Protein AF-A0A938ADF1-F1 (afdb_monomer)

Solvent-accessible surface area (backbone atoms only — not comparable to full-atom values): 4084 Å² total; per-residue (Å²): 138,53,66,68,48,34,52,50,24,35,53,33,31,52,53,18,42,53,23,53,75,71,67,42,87,59,22,45,63,30,24,52,51,19,20,63,55,18,65,97,41,88,24,13,65,34,22,44,51,23,24,48,36,35,66,76,37,73,86,37,67,68,36,48,54,51,22,43,53,31,32,52,52,22,36,52,50,29,48,60,70,71,111

Structure (mmCIF, N/CA/C/O backbone):
data_AF-A0A938ADF1-F1
#
_entry.id   AF-A0A938ADF1-F1
#
loop_
_atom_site.group_PDB
_atom_site.id
_atom_site.type_symbol
_atom_site.label_atom_id
_atom_site.label_alt_id
_atom_site.label_comp_id
_atom_site.label_asym_id
_atom_site.label_entity_id
_atom_site.label_seq_id
_atom_site.pdbx_PDB_ins_code
_atom_site.Cartn_x
_atom_site.Cartn_y
_atom_site.Cartn_z
_atom_site.occupancy
_atom_site.B_iso_or_equiv
_atom_site.auth_seq_id
_atom_site.auth_comp_id
_atom_site.auth_asym_id
_atom_site.auth_atom_id
_atom_site.pdbx_PDB_model_num
ATOM 1 N N . MET A 1 1 ? 6.887 -10.467 -15.329 1.00 70.12 1 MET A N 1
ATOM 2 C CA . MET A 1 1 ? 5.900 -9.506 -14.800 1.00 70.12 1 MET A CA 1
ATOM 3 C C . MET A 1 1 ? 5.671 -8.431 -15.846 1.00 70.12 1 MET A C 1
ATOM 5 O O . MET A 1 1 ? 6.630 -8.115 -16.543 1.00 70.12 1 MET A O 1
ATOM 9 N N . SER A 1 2 ? 4.440 -7.957 -16.041 1.00 87.50 2 SER A N 1
ATOM 10 C CA . SER A 1 2 ? 4.110 -7.028 -17.132 1.00 87.50 2 SER A CA 1
ATOM 11 C C . SER A 1 2 ? 4.028 -5.573 -16.657 1.00 87.50 2 SER A C 1
ATOM 13 O O . SER A 1 2 ? 3.717 -5.309 -15.499 1.00 87.50 2 SER A O 1
ATOM 15 N N . ALA A 1 3 ? 4.221 -4.616 -17.570 1.00 88.56 3 ALA A N 1
ATOM 16 C CA . ALA A 1 3 ? 3.986 -3.194 -17.291 1.00 88.56 3 ALA A CA 1
ATOM 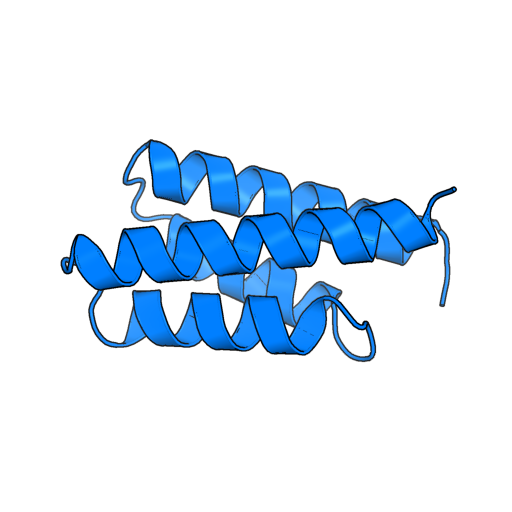17 C C . ALA A 1 3 ? 2.537 -2.913 -16.837 1.00 88.56 3 ALA A C 1
ATOM 19 O O . ALA A 1 3 ? 2.284 -1.973 -16.087 1.00 88.56 3 ALA A O 1
ATOM 20 N N . ALA A 1 4 ? 1.577 -3.748 -17.254 1.00 92.00 4 ALA A N 1
ATOM 21 C CA . ALA A 1 4 ? 0.194 -3.655 -16.798 1.00 92.00 4 ALA A CA 1
ATOM 22 C C . ALA A 1 4 ? 0.047 -4.012 -15.307 1.00 92.00 4 ALA A C 1
ATOM 24 O O . ALA A 1 4 ? -0.758 -3.387 -14.616 1.00 92.00 4 ALA A O 1
ATOM 25 N N . ASP A 1 5 ? 0.840 -4.964 -14.804 1.00 91.69 5 ASP A N 1
ATOM 26 C CA . ASP A 1 5 ? 0.845 -5.343 -13.385 1.00 91.69 5 ASP A CA 1
ATOM 27 C C . ASP A 1 5 ? 1.417 -4.206 -12.532 1.00 91.69 5 ASP A C 1
ATOM 29 O O . ASP A 1 5 ? 0.784 -3.774 -11.567 1.00 91.69 5 ASP A O 1
ATOM 33 N N . ALA A 1 6 ? 2.548 -3.631 -12.954 1.00 92.25 6 ALA A N 1
ATOM 34 C CA . ALA A 1 6 ? 3.149 -2.484 -12.278 1.00 92.25 6 ALA A CA 1
ATOM 35 C C . ALA A 1 6 ? 2.204 -1.268 -12.255 1.00 92.25 6 ALA A C 1
ATOM 37 O O . ALA A 1 6 ? 1.981 -0.669 -11.202 1.00 92.25 6 ALA A O 1
ATOM 38 N N . LEU A 1 7 ? 1.537 -0.960 -13.375 1.00 95.69 7 LEU A N 1
ATOM 39 C CA . LEU A 1 7 ? 0.552 0.125 -13.434 1.00 95.69 7 LEU A CA 1
ATOM 40 C C . LEU A 1 7 ? -0.640 -0.120 -12.496 1.00 95.69 7 LEU A C 1
ATOM 42 O O . LEU A 1 7 ? -1.149 0.815 -11.864 1.00 95.69 7 LEU A O 1
ATOM 46 N N . ARG A 1 8 ? -1.089 -1.375 -12.385 1.00 95.56 8 ARG A N 1
ATOM 47 C CA . ARG A 1 8 ? -2.167 -1.763 -11.472 1.00 95.56 8 ARG A CA 1
ATOM 48 C C . ARG A 1 8 ? -1.767 -1.528 -10.018 1.00 95.56 8 ARG A C 1
ATOM 50 O O . ARG A 1 8 ? -2.563 -0.957 -9.272 1.00 95.56 8 ARG A O 1
ATOM 57 N N . VAL A 1 9 ? -0.552 -1.918 -9.630 1.00 96.19 9 VAL A N 1
ATOM 58 C CA . VAL A 1 9 ? -0.024 -1.685 -8.277 1.00 96.19 9 VAL A CA 1
ATOM 59 C C . VAL A 1 9 ? 0.088 -0.198 -7.980 1.00 96.19 9 VAL A C 1
ATOM 61 O O . VAL A 1 9 ? -0.431 0.241 -6.956 1.00 96.19 9 VAL A O 1
ATOM 64 N N . VAL A 1 10 ? 0.660 0.594 -8.892 1.00 97.00 10 VAL A N 1
ATOM 65 C CA . VAL A 1 10 ? 0.760 2.054 -8.728 1.00 97.00 10 VAL A CA 1
ATOM 66 C C . VAL A 1 10 ? -0.619 2.681 -8.525 1.00 97.00 10 VAL A C 1
ATOM 68 O O . VAL A 1 10 ? -0.809 3.491 -7.622 1.00 97.00 10 VAL A O 1
ATOM 71 N N . THR A 1 11 ? -1.611 2.274 -9.319 1.00 97.31 11 THR A N 1
ATOM 72 C CA . THR A 1 11 ? -2.973 2.816 -9.216 1.00 97.31 11 THR A CA 1
ATOM 73 C C . THR A 1 11 ? -3.614 2.488 -7.866 1.00 97.31 11 THR A C 1
ATOM 75 O O . THR A 1 11 ? -4.173 3.372 -7.216 1.00 97.31 11 THR A O 1
ATOM 78 N N . LEU A 1 12 ? -3.528 1.230 -7.425 1.00 97.56 12 LEU A N 1
ATOM 79 C CA . LEU A 1 12 ? -4.116 0.791 -6.156 1.00 97.56 12 LEU A CA 1
ATOM 80 C C . LEU A 1 12 ? -3.406 1.411 -4.949 1.00 97.56 12 LEU A C 1
ATOM 82 O O . LEU A 1 12 ? -4.071 1.873 -4.022 1.00 97.56 12 LEU A O 1
ATOM 86 N N . ALA A 1 13 ? -2.074 1.471 -4.972 1.00 97.06 13 ALA A N 1
ATOM 87 C CA . ALA A 1 13 ? -1.294 2.094 -3.912 1.00 97.06 13 ALA A CA 1
ATOM 88 C C . ALA A 1 13 ? -1.568 3.607 -3.826 1.00 97.06 13 ALA A C 1
ATOM 90 O O . ALA A 1 13 ? -1.750 4.124 -2.729 1.00 97.06 13 ALA A O 1
ATOM 91 N N . ALA A 1 14 ? -1.729 4.310 -4.953 1.00 97.81 14 ALA A N 1
ATOM 92 C CA . ALA A 1 14 ? -2.086 5.732 -4.953 1.00 97.81 14 ALA A CA 1
ATOM 93 C C . ALA A 1 14 ? -3.488 5.978 -4.366 1.00 97.81 14 ALA A C 1
ATOM 95 O O . ALA A 1 14 ? -3.692 6.912 -3.589 1.00 97.81 14 ALA A O 1
ATOM 96 N N . GLN A 1 15 ? -4.461 5.119 -4.686 1.00 98.12 15 GLN A N 1
ATOM 97 C CA . GLN A 1 15 ? -5.795 5.187 -4.080 1.00 98.12 15 GLN A CA 1
ATOM 98 C C . GLN A 1 15 ? -5.745 4.929 -2.569 1.00 98.12 15 GLN A C 1
ATOM 100 O O . GLN A 1 15 ? -6.397 5.642 -1.803 1.00 98.12 15 GLN A O 1
ATOM 105 N N . ALA A 1 16 ? -4.957 3.942 -2.136 1.00 97.69 16 ALA A N 1
ATOM 106 C CA . ALA A 1 16 ? -4.745 3.651 -0.724 1.00 97.69 16 ALA A CA 1
ATOM 107 C C . ALA A 1 16 ? -4.084 4.831 0.009 1.00 97.69 16 ALA A C 1
ATOM 109 O O . ALA A 1 16 ? -4.548 5.213 1.082 1.00 97.69 1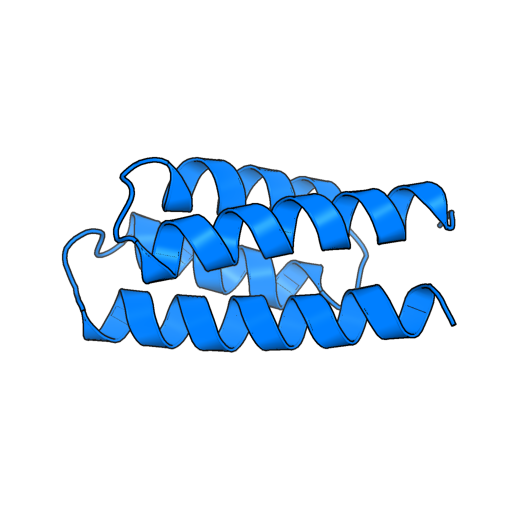6 ALA A O 1
ATOM 110 N N . GLU A 1 17 ? -3.067 5.460 -0.589 1.00 98.19 17 GLU A N 1
ATOM 111 C CA . GLU A 1 17 ? -2.422 6.661 -0.051 1.00 98.19 17 GLU A CA 1
ATOM 112 C C . GLU A 1 17 ? -3.444 7.786 0.162 1.00 98.19 17 GLU A C 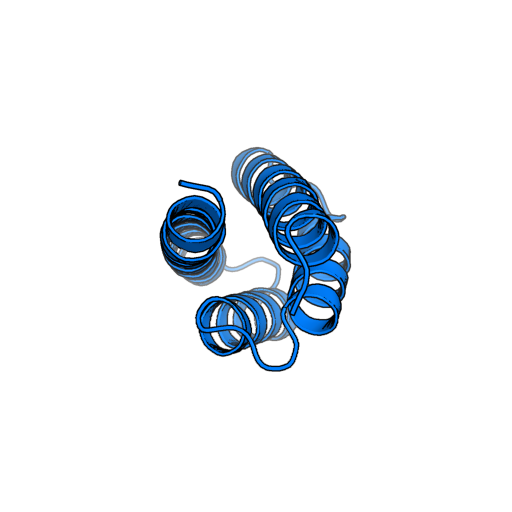1
ATOM 114 O O . GLU A 1 17 ? -3.536 8.357 1.251 1.00 98.19 17 GLU A O 1
ATOM 119 N N . MET A 1 18 ? -4.260 8.081 -0.856 1.00 98.25 18 MET A N 1
ATOM 120 C CA . MET A 1 18 ? -5.296 9.111 -0.760 1.00 98.25 18 MET A CA 1
ATOM 121 C C . MET A 1 18 ? -6.295 8.816 0.363 1.00 98.25 18 MET A C 1
ATOM 123 O O . MET A 1 18 ? -6.637 9.726 1.122 1.00 98.25 18 MET A O 1
ATOM 127 N N . ALA A 1 19 ? -6.731 7.562 0.499 1.00 97.25 19 ALA A N 1
ATOM 128 C CA . ALA A 1 19 ? -7.635 7.140 1.564 1.00 97.25 19 ALA A CA 1
ATOM 129 C C . ALA A 1 19 ? -6.991 7.289 2.955 1.00 97.25 19 ALA A C 1
ATOM 131 O O . ALA A 1 19 ? -7.628 7.800 3.875 1.00 97.25 19 ALA A O 1
ATOM 132 N N . LEU A 1 20 ? -5.711 6.931 3.109 1.00 96.62 20 LEU A N 1
ATOM 133 C CA . LEU A 1 20 ? -4.957 7.123 4.354 1.00 96.62 20 LEU A CA 1
ATOM 134 C C . LEU A 1 20 ? -4.824 8.601 4.735 1.00 96.62 20 LEU A C 1
ATOM 136 O O . LEU A 1 20 ? -4.933 8.941 5.914 1.00 96.62 20 LEU A O 1
ATOM 140 N N . VAL A 1 21 ? -4.590 9.485 3.761 1.00 97.12 21 VAL A N 1
ATOM 141 C CA . VAL A 1 21 ? -4.507 10.940 3.980 1.00 97.12 21 VAL A CA 1
ATOM 142 C C . VAL A 1 21 ? -5.859 11.509 4.404 1.00 97.12 21 VAL A C 1
ATOM 144 O O . VAL A 1 21 ? -5.924 12.322 5.324 1.00 97.12 21 VAL A O 1
ATOM 147 N N . ARG A 1 22 ? -6.940 11.068 3.756 1.00 96.56 22 ARG A N 1
ATOM 148 C CA . ARG A 1 22 ? -8.310 11.529 4.030 1.00 96.56 22 ARG A CA 1
ATOM 149 C C . ARG A 1 22 ? -8.944 10.884 5.259 1.00 96.56 22 ARG A C 1
ATOM 151 O O . ARG A 1 22 ? -9.972 11.369 5.716 1.00 96.56 22 ARG A O 1
ATOM 15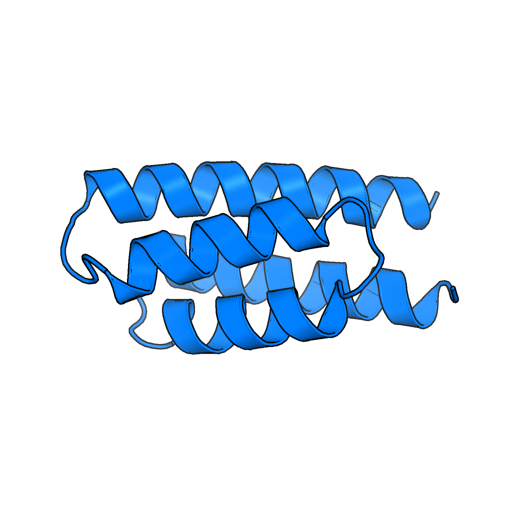8 N N . ARG A 1 23 ? -8.300 9.854 5.819 1.00 94.25 23 ARG A N 1
ATOM 159 C CA . ARG A 1 23 ? -8.825 9.015 6.908 1.00 94.25 23 ARG A CA 1
ATOM 160 C C . ARG A 1 23 ? -10.111 8.291 6.502 1.00 94.25 23 ARG A C 1
ATOM 162 O O . ARG A 1 23 ? -11.022 8.113 7.305 1.00 94.25 23 ARG A O 1
ATOM 169 N N . ASP A 1 24 ? -10.170 7.864 5.245 1.00 95.25 24 ASP A N 1
ATOM 170 C CA . ASP A 1 24 ? -11.307 7.120 4.727 1.00 95.25 24 ASP A CA 1
ATOM 171 C C . ASP A 1 24 ? -11.249 5.666 5.218 1.00 95.25 24 ASP A C 1
ATOM 173 O O . ASP A 1 24 ? -10.217 4.996 5.119 1.00 95.25 24 ASP A O 1
ATOM 177 N N . ALA A 1 25 ? -12.390 5.129 5.661 1.00 91.50 25 ALA A N 1
ATOM 178 C CA . ALA A 1 25 ? -12.506 3.745 6.141 1.00 91.50 25 ALA A CA 1
ATOM 179 C C . ALA A 1 25 ? -12.120 2.684 5.085 1.00 91.50 25 ALA A C 1
ATOM 181 O O . ALA A 1 25 ? -11.866 1.525 5.411 1.00 91.50 25 ALA A O 1
ATOM 182 N N . VAL A 1 26 ? -12.051 3.075 3.808 1.00 95.12 26 VAL A N 1
ATOM 183 C CA . VAL A 1 26 ? -11.652 2.201 2.697 1.00 95.12 26 VAL A CA 1
ATOM 184 C C . VAL A 1 26 ? -10.136 2.012 2.572 1.00 95.12 26 VAL A C 1
ATOM 186 O O . VAL A 1 26 ? -9.708 1.191 1.763 1.00 95.12 26 VAL A O 1
ATOM 189 N N . ALA A 1 27 ? -9.318 2.704 3.376 1.00 95.50 27 ALA A N 1
ATOM 190 C CA . ALA A 1 27 ? -7.859 2.588 3.333 1.00 95.50 27 ALA A CA 1
ATOM 191 C C . ALA A 1 27 ? -7.367 1.142 3.530 1.00 95.50 27 ALA A C 1
ATOM 193 O O . ALA A 1 27 ? -6.583 0.642 2.727 1.00 95.50 27 ALA A O 1
ATOM 194 N N . GLY A 1 28 ? -7.874 0.433 4.546 1.00 94.81 28 GLY A N 1
ATOM 195 C CA . GLY A 1 28 ? -7.508 -0.966 4.807 1.00 94.81 28 GLY A CA 1
ATOM 196 C C . GLY A 1 2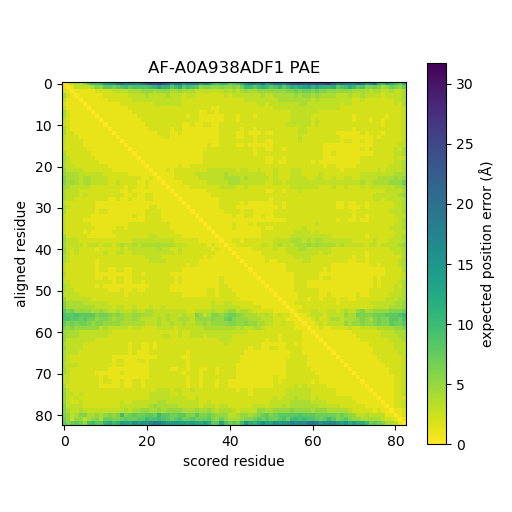8 ? -7.847 -1.918 3.645 1.00 94.81 28 GLY A C 1
ATOM 197 O O . GLY A 1 28 ? -6.968 -2.657 3.184 1.00 94.81 28 GLY A O 1
ATOM 198 N N . PRO A 1 29 ? -9.091 -1.898 3.124 1.00 96.31 29 PRO A N 1
ATOM 199 C CA . PRO A 1 29 ? -9.457 -2.648 1.924 1.00 96.31 29 PRO A CA 1
ATOM 200 C C . PRO A 1 29 ? -8.604 -2.329 0.689 1.00 96.31 29 PRO A C 1
ATOM 202 O O . PRO A 1 29 ? -8.256 -3.251 -0.048 1.00 96.31 29 PRO A O 1
ATOM 205 N N . LEU A 1 30 ? -8.252 -1.059 0.456 1.00 97.50 30 LEU A N 1
ATOM 206 C CA . LEU A 1 30 ? -7.409 -0.657 -0.676 1.00 97.50 30 LEU A CA 1
ATOM 207 C C . LEU A 1 30 ? -5.968 -1.157 -0.524 1.00 97.50 30 LEU A C 1
ATOM 209 O O . LEU A 1 30 ? -5.423 -1.709 -1.476 1.00 97.50 30 LEU A O 1
ATOM 213 N N . LEU A 1 31 ? -5.385 -1.062 0.676 1.00 97.38 31 LEU A N 1
ATOM 214 C CA . LEU A 1 31 ? -4.060 -1.622 0.965 1.00 97.38 31 LEU A CA 1
ATOM 215 C C . LEU A 1 31 ? -4.025 -3.138 0.752 1.00 97.38 31 LEU A C 1
ATOM 217 O O . LEU A 1 31 ? -3.099 -3.642 0.132 1.00 97.38 31 LEU A O 1
ATOM 221 N N . SER A 1 32 ? -5.068 -3.857 1.176 1.00 96.88 32 SER A N 1
ATOM 222 C CA . SER A 1 32 ? -5.156 -5.314 0.974 1.00 96.88 32 SER A CA 1
ATOM 223 C C . SER A 1 32 ? -5.291 -5.696 -0.509 1.00 96.88 32 SER A C 1
ATOM 225 O O . SER A 1 32 ? -4.868 -6.772 -0.927 1.00 96.88 32 SER A O 1
ATOM 227 N N . GLN A 1 33 ? -5.906 -4.839 -1.332 1.00 97.44 33 GLN A N 1
ATOM 228 C CA . GLN A 1 33 ? -5.952 -5.041 -2.784 1.00 97.44 33 GLN A CA 1
ATOM 229 C C . GLN A 1 33 ? -4.602 -4.740 -3.437 1.00 97.44 33 GLN A C 1
ATOM 231 O O . GLN A 1 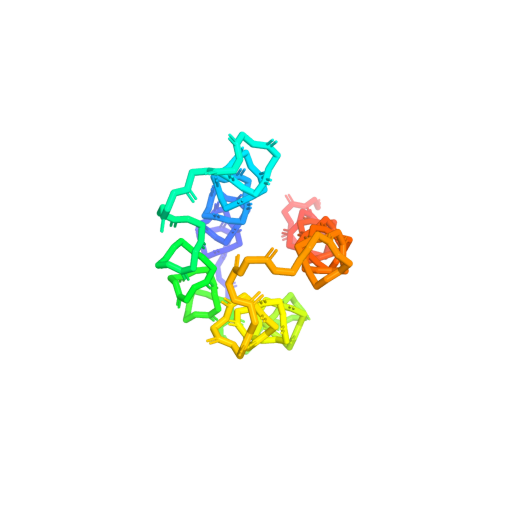33 ? -4.183 -5.488 -4.319 1.00 97.44 33 GLN A O 1
ATOM 236 N N . ALA A 1 34 ? -3.932 -3.672 -2.999 1.00 97.31 34 ALA A N 1
ATOM 237 C CA . ALA A 1 34 ? -2.604 -3.305 -3.470 1.00 97.31 34 ALA A CA 1
ATOM 238 C C . ALA A 1 34 ? -1.574 -4.396 -3.131 1.00 97.31 34 ALA A C 1
ATOM 240 O O . ALA A 1 34 ? -0.829 -4.805 -4.012 1.00 97.31 34 ALA A O 1
ATOM 241 N N . GLU A 1 35 ? -1.600 -4.928 -1.904 1.00 97.38 35 GLU A N 1
ATOM 242 C CA . GLU A 1 35 ? -0.795 -6.071 -1.448 1.00 97.38 35 GLU A CA 1
ATOM 243 C C . GLU A 1 35 ? -0.907 -7.258 -2.413 1.00 97.38 35 GLU A C 1
ATOM 245 O O . GLU A 1 35 ? 0.097 -7.728 -2.939 1.00 97.38 35 GLU A O 1
ATOM 250 N N . ARG A 1 36 ? -2.135 -7.711 -2.699 1.00 96.94 36 ARG A N 1
ATOM 251 C CA . ARG A 1 36 ? -2.374 -8.845 -3.608 1.00 96.94 36 ARG A CA 1
ATOM 252 C C . ARG A 1 36 ? -1.920 -8.560 -5.034 1.00 96.94 36 ARG A C 1
ATOM 254 O O . ARG A 1 36 ? -1.442 -9.455 -5.717 1.00 96.94 36 ARG A O 1
ATOM 261 N N . ALA A 1 37 ? -2.106 -7.329 -5.506 1.00 96.25 37 ALA A N 1
ATOM 262 C CA . ALA A 1 37 ? -1.661 -6.938 -6.839 1.00 96.25 37 ALA A CA 1
ATOM 263 C C . ALA A 1 37 ? -0.128 -6.879 -6.944 1.00 96.25 37 ALA A C 1
ATOM 265 O O . ALA A 1 37 ? 0.403 -7.068 -8.032 1.00 96.25 37 ALA A O 1
ATOM 266 N N . ALA A 1 38 ? 0.558 -6.633 -5.827 1.00 96.12 38 ALA A N 1
ATOM 267 C CA . ALA A 1 38 ? 2.008 -6.546 -5.726 1.00 96.12 38 ALA A CA 1
ATOM 268 C C . ALA A 1 38 ? 2.669 -7.875 -5.318 1.00 96.12 38 ALA A C 1
ATOM 270 O O . ALA A 1 38 ? 3.835 -7.890 -4.918 1.00 96.12 38 ALA A O 1
ATOM 271 N N . GLU A 1 39 ? 1.953 -8.998 -5.396 1.00 94.31 39 GLU A N 1
ATOM 272 C CA . GLU A 1 39 ? 2.519 -10.309 -5.090 1.00 94.31 39 GLU A CA 1
ATOM 273 C C . GLU A 1 39 ? 3.703 -10.616 -6.022 1.00 94.31 39 GLU A C 1
ATOM 275 O O . GLU A 1 39 ? 3.593 -10.568 -7.247 1.00 94.31 39 GLU A O 1
ATOM 280 N N . GLY A 1 40 ? 4.866 -10.904 -5.429 1.00 92.12 40 GLY A N 1
ATOM 281 C CA . GLY A 1 40 ? 6.114 -11.108 -6.170 1.00 92.12 40 GLY A CA 1
ATOM 282 C C . GLY A 1 40 ? 6.814 -9.822 -6.629 1.00 92.12 40 GLY A C 1
ATOM 283 O O . GLY A 1 40 ? 7.817 -9.917 -7.335 1.00 92.12 40 GLY A O 1
ATOM 284 N N . MET A 1 41 ? 6.331 -8.642 -6.222 1.00 92.81 41 MET A N 1
ATOM 285 C CA . MET A 1 41 ? 6.952 -7.341 -6.501 1.00 92.81 41 MET A CA 1
ATOM 286 C C . MET A 1 41 ? 7.766 -6.823 -5.312 1.00 92.81 41 MET A C 1
ATOM 288 O O . MET A 1 41 ? 7.406 -7.105 -4.165 1.00 92.81 41 MET A O 1
ATOM 292 N N . PRO A 1 42 ? 8.788 -5.977 -5.548 1.00 93.25 42 PRO A N 1
ATOM 293 C CA . PRO A 1 42 ? 9.483 -5.258 -4.475 1.00 93.25 42 PRO A CA 1
ATOM 294 C C . PRO A 1 42 ? 8.534 -4.444 -3.579 1.00 93.25 42 PRO A C 1
ATOM 296 O O . PRO A 1 42 ? 8.700 -4.414 -2.364 1.00 93.25 42 PRO A O 1
ATOM 299 N N . ALA A 1 43 ? 7.471 -3.880 -4.165 1.00 95.38 43 ALA A N 1
ATOM 300 C CA . ALA A 1 43 ? 6.426 -3.143 -3.456 1.00 95.38 43 ALA A CA 1
ATOM 301 C C . ALA A 1 43 ? 5.548 -4.017 -2.527 1.00 95.38 43 ALA A C 1
ATOM 303 O O . ALA A 1 43 ? 4.895 -3.493 -1.623 1.00 95.38 43 ALA A O 1
ATOM 304 N N . GLY A 1 44 ? 5.506 -5.338 -2.738 1.00 96.75 44 GLY A N 1
ATOM 305 C CA . GLY A 1 44 ? 4.606 -6.264 -2.043 1.00 96.75 44 GLY A CA 1
ATOM 306 C C . GLY A 1 44 ? 4.782 -6.282 -0.521 1.00 96.75 44 GLY A C 1
ATOM 307 O O . GLY A 1 44 ? 3.811 -6.017 0.190 1.00 96.75 44 GLY A O 1
ATOM 308 N N . PRO A 1 45 ? 5.997 -6.533 0.006 1.00 97.88 45 PRO A N 1
ATOM 309 C CA . PRO A 1 45 ? 6.256 -6.528 1.446 1.00 97.88 45 PRO A CA 1
ATOM 310 C C . PRO A 1 45 ? 5.862 -5.217 2.142 1.00 97.88 45 PRO A C 1
ATOM 312 O O . PRO A 1 45 ? 5.268 -5.249 3.2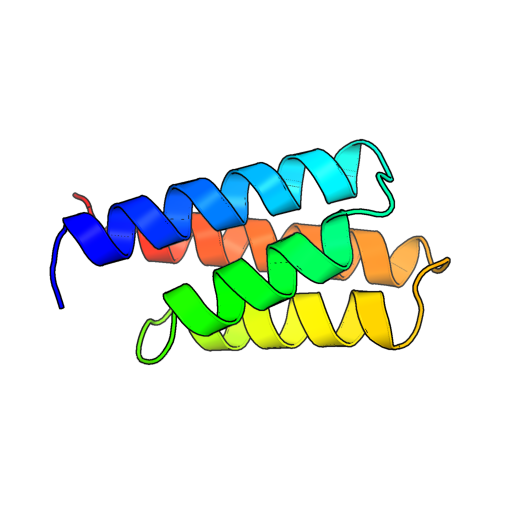18 1.00 97.88 45 PRO A O 1
ATOM 315 N N . LEU A 1 46 ? 6.122 -4.071 1.505 1.00 98.12 46 LEU A N 1
ATOM 316 C CA . LEU A 1 46 ? 5.777 -2.750 2.042 1.00 98.12 46 LEU A CA 1
ATOM 317 C C . LEU A 1 46 ? 4.256 -2.554 2.144 1.00 98.12 46 LEU A C 1
ATOM 319 O O . LEU A 1 46 ? 3.752 -2.049 3.149 1.00 98.12 46 LEU A O 1
ATOM 323 N N . LEU A 1 47 ? 3.510 -2.980 1.119 1.00 98.12 47 LEU A N 1
ATOM 324 C CA . LEU A 1 47 ? 2.046 -2.908 1.110 1.00 98.12 47 LEU A CA 1
ATOM 325 C C . LEU A 1 47 ? 1.417 -3.885 2.108 1.00 98.12 47 LEU A C 1
ATOM 327 O O . LEU A 1 47 ? 0.435 -3.527 2.759 1.00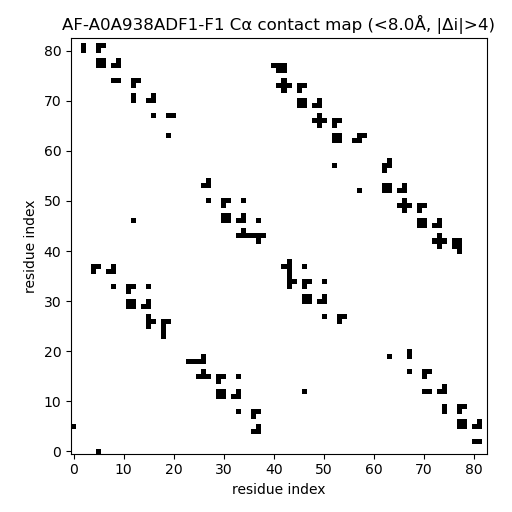 98.12 47 LEU A O 1
ATOM 331 N N . ALA A 1 48 ? 1.997 -5.076 2.270 1.00 98.00 48 ALA A N 1
ATOM 332 C CA . ALA A 1 48 ? 1.567 -6.053 3.268 1.00 98.00 48 ALA A CA 1
ATOM 333 C C . ALA A 1 48 ? 1.729 -5.508 4.697 1.00 98.00 48 ALA A C 1
ATOM 335 O O . ALA A 1 48 ? 0.806 -5.595 5.509 1.00 98.00 48 ALA A O 1
ATOM 336 N N . GLU A 1 49 ? 2.873 -4.889 4.998 1.00 98.25 49 GLU A N 1
ATOM 337 C CA . GLU A 1 49 ? 3.127 -4.288 6.309 1.00 98.25 49 GLU A CA 1
ATOM 338 C C . GLU A 1 49 ? 2.191 -3.099 6.579 1.00 98.25 49 GL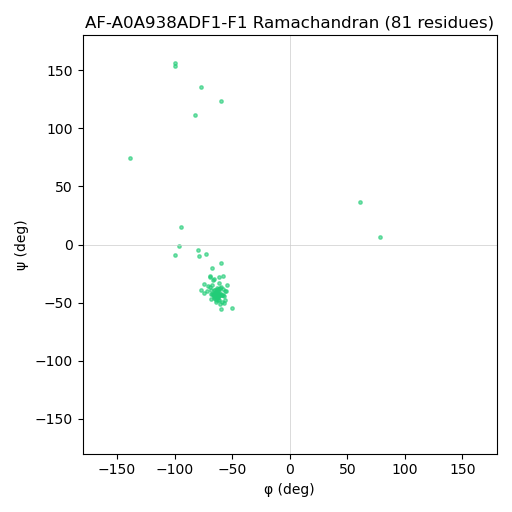U A C 1
ATOM 340 O O . GLU A 1 49 ? 1.558 -3.035 7.636 1.00 98.25 49 GLU A O 1
ATOM 345 N N . ALA A 1 50 ? 1.997 -2.215 5.595 1.00 97.56 50 ALA A N 1
ATOM 346 C CA . ALA A 1 50 ? 1.031 -1.124 5.699 1.00 97.56 50 ALA A CA 1
ATOM 347 C C . ALA A 1 50 ? -0.401 -1.638 5.954 1.00 97.56 50 ALA A C 1
ATOM 349 O O . ALA A 1 50 ? -1.115 -1.104 6.808 1.00 97.56 50 ALA A O 1
ATOM 350 N N . ALA A 1 51 ? -0.826 -2.695 5.249 1.00 97.38 51 ALA A N 1
ATOM 351 C CA . ALA A 1 51 ? -2.136 -3.317 5.437 1.00 97.38 51 ALA A CA 1
ATOM 352 C C . ALA A 1 51 ? -2.292 -3.927 6.840 1.00 97.38 51 ALA A C 1
ATOM 354 O O . ALA A 1 51 ? -3.365 -3.818 7.444 1.00 97.38 51 ALA A O 1
ATOM 355 N N . ALA A 1 52 ? -1.235 -4.549 7.370 1.00 97.06 52 ALA A N 1
ATOM 356 C CA . ALA A 1 52 ? -1.224 -5.122 8.710 1.00 97.06 52 ALA A CA 1
ATOM 357 C C . ALA A 1 52 ? -1.354 -4.043 9.797 1.00 97.06 52 ALA A C 1
ATOM 359 O O . ALA A 1 52 ? -2.170 -4.205 10.705 1.00 97.06 52 ALA A O 1
ATOM 360 N N . MET A 1 53 ? -0.631 -2.924 9.673 1.00 96.44 53 MET A N 1
ATOM 361 C CA . MET A 1 53 ? -0.700 -1.800 10.619 1.00 96.44 53 MET A CA 1
ATOM 362 C C . MET A 1 53 ? -2.116 -1.221 10.723 1.00 96.44 53 MET A C 1
ATOM 364 O O . MET A 1 53 ? -2.665 -1.103 11.818 1.00 96.44 53 MET A O 1
ATOM 368 N N . VAL A 1 54 ? -2.745 -0.926 9.580 1.00 94.50 54 VAL A N 1
ATOM 369 C CA . VAL A 1 54 ? -4.109 -0.364 9.539 1.00 94.50 54 VAL A CA 1
ATOM 370 C C . VAL A 1 54 ? -5.151 -1.357 10.057 1.00 94.50 54 VAL A C 1
ATOM 372 O O . VAL A 1 54 ? -6.174 -0.953 10.602 1.00 94.50 54 VAL A O 1
ATOM 375 N N . ARG A 1 55 ? -4.913 -2.665 9.911 1.00 93.44 55 ARG A N 1
ATOM 376 C CA . ARG A 1 55 ? -5.808 -3.703 10.438 1.00 93.44 55 ARG A CA 1
ATOM 377 C C . ARG A 1 55 ? -5.656 -3.898 11.946 1.00 93.44 55 ARG A C 1
ATOM 379 O O . ARG A 1 55 ? -6.653 -4.159 12.613 1.00 93.44 55 ARG A O 1
ATOM 386 N N . GLY A 1 56 ? -4.427 -3.830 12.454 1.00 92.56 56 GLY A N 1
ATOM 387 C CA . GLY A 1 56 ? -4.120 -4.034 13.868 1.00 92.56 56 GLY A CA 1
ATOM 388 C C . GLY A 1 56 ? -4.578 -2.873 14.745 1.00 92.56 56 GLY A C 1
ATOM 389 O O . GLY A 1 56 ? -5.126 -3.102 15.819 1.00 92.56 56 GLY A O 1
ATOM 390 N N . GLU A 1 57 ? -4.406 -1.638 14.268 1.00 91.81 57 GLU A N 1
ATOM 391 C CA . GLU A 1 57 ? -4.775 -0.426 15.005 1.00 91.81 57 GLU A CA 1
ATOM 392 C C . GLU A 1 57 ? -5.429 0.623 14.080 1.00 91.81 57 GLU A C 1
ATOM 394 O O . GLU A 1 57 ? -4.808 1.636 13.742 1.00 91.81 57 GLU A O 1
ATOM 399 N N . PRO A 1 58 ? -6.690 0.421 13.659 1.00 84.38 58 PRO A N 1
ATOM 400 C CA . PRO A 1 58 ? -7.342 1.266 12.651 1.00 84.38 58 PRO A CA 1
ATOM 401 C C . PRO A 1 58 ? -7.490 2.742 13.055 1.00 84.38 58 PRO A C 1
ATOM 403 O O . PRO A 1 58 ? -7.474 3.613 12.187 1.00 84.38 58 PRO A O 1
ATOM 406 N N . ASP A 1 59 ? -7.587 3.030 14.356 1.00 90.06 59 ASP A N 1
ATOM 407 C CA . ASP A 1 59 ? -7.768 4.389 14.889 1.00 90.06 59 ASP A CA 1
ATOM 408 C C . ASP A 1 59 ? -6.446 5.060 15.318 1.00 90.06 59 ASP A C 1
ATOM 410 O O . ASP A 1 59 ? -6.433 6.207 15.773 1.00 90.06 59 ASP A O 1
ATOM 414 N N . SER A 1 60 ? -5.314 4.358 15.194 1.00 95.25 60 SER A N 1
ATOM 415 C CA . SER A 1 60 ? -4.009 4.847 15.641 1.00 95.25 60 SER A CA 1
ATOM 416 C C . SER A 1 60 ? -3.387 5.774 14.600 1.00 95.25 60 SER A C 1
ATOM 418 O O . SER A 1 60 ? -2.956 5.357 13.524 1.00 95.25 60 SER A O 1
ATOM 420 N N . GLU A 1 61 ? -3.294 7.061 14.937 1.00 95.38 61 GLU A N 1
ATOM 421 C CA . GLU A 1 61 ? -2.696 8.078 14.064 1.00 95.38 61 GLU A CA 1
ATOM 422 C C . GLU A 1 61 ? -1.231 7.760 13.724 1.00 95.38 61 GLU A C 1
ATOM 424 O O . GLU A 1 61 ? -0.791 7.974 12.593 1.00 95.38 61 GLU A O 1
ATOM 429 N N . ALA A 1 62 ? -0.486 7.207 14.686 1.00 96.69 62 ALA A N 1
ATOM 430 C CA . ALA A 1 62 ? 0.897 6.792 14.484 1.00 96.69 62 ALA A CA 1
ATOM 431 C C . ALA A 1 62 ? 0.994 5.636 13.477 1.00 96.69 62 ALA A C 1
ATOM 433 O O . ALA A 1 62 ? 1.798 5.709 12.545 1.00 96.69 62 ALA A O 1
ATOM 434 N N . MET A 1 63 ? 0.138 4.613 13.606 1.00 96.56 63 MET A N 1
ATOM 435 C CA . MET A 1 63 ? 0.102 3.490 12.660 1.00 96.56 63 MET A CA 1
ATOM 436 C C . MET A 1 63 ? -0.355 3.928 11.273 1.00 96.56 63 MET A C 1
ATOM 438 O O . MET A 1 63 ? 0.232 3.518 10.274 1.00 96.56 63 MET A O 1
ATOM 442 N N . ARG A 1 64 ? -1.333 4.834 11.187 1.00 96.44 64 ARG A N 1
ATOM 443 C CA . ARG A 1 64 ? -1.764 5.423 9.914 1.00 96.44 64 ARG A CA 1
ATOM 444 C C . ARG A 1 64 ? -0.615 6.157 9.216 1.00 96.44 64 ARG A C 1
ATOM 446 O O . ARG A 1 64 ? -0.440 6.013 8.008 1.00 96.44 64 ARG A O 1
ATOM 453 N N . GLN A 1 65 ? 0.183 6.927 9.957 1.00 97.75 65 GLN A N 1
ATOM 454 C CA . GLN A 1 65 ? 1.319 7.661 9.396 1.00 97.75 65 GLN A CA 1
ATOM 455 C C . GLN A 1 65 ? 2.477 6.736 8.981 1.00 97.75 65 GLN A C 1
ATOM 457 O O . GLN A 1 65 ? 3.129 6.982 7.960 1.00 97.75 65 GLN A O 1
ATOM 462 N N . ALA A 1 66 ? 2.709 5.656 9.731 1.00 97.88 66 ALA A N 1
ATOM 463 C CA . ALA A 1 66 ? 3.659 4.611 9.358 1.00 97.88 66 ALA A CA 1
ATOM 464 C C . ALA A 1 66 ? 3.213 3.892 8.072 1.00 97.88 66 ALA A C 1
ATOM 466 O O . ALA A 1 66 ? 3.970 3.847 7.102 1.00 97.88 66 ALA A O 1
ATOM 467 N N . ALA A 1 67 ? 1.949 3.461 8.006 1.00 97.56 67 ALA A N 1
ATOM 468 C CA . ALA A 1 67 ? 1.353 2.854 6.817 1.00 97.56 67 ALA A CA 1
ATOM 469 C C . ALA A 1 67 ? 1.405 3.785 5.593 1.00 97.56 67 ALA A C 1
ATOM 471 O O . ALA A 1 67 ? 1.686 3.332 4.485 1.00 97.56 67 ALA A O 1
ATOM 472 N N . LEU A 1 68 ? 1.200 5.094 5.781 1.00 97.81 68 LEU A N 1
ATOM 473 C CA . LEU A 1 68 ? 1.327 6.090 4.713 1.00 97.81 68 LEU A CA 1
ATOM 474 C C . LEU A 1 68 ? 2.756 6.163 4.158 1.00 97.81 68 LEU A C 1
ATOM 476 O O . LEU A 1 68 ? 2.946 6.257 2.947 1.00 97.81 68 LEU A O 1
ATOM 480 N N . SER A 1 69 ? 3.759 6.111 5.034 1.00 98.31 69 SER A N 1
ATOM 481 C CA . SER A 1 69 ? 5.171 6.135 4.634 1.00 98.31 69 SER A CA 1
ATOM 482 C C . SER A 1 69 ? 5.539 4.884 3.833 1.00 98.31 69 SER A C 1
ATOM 484 O O . SER A 1 69 ? 6.112 4.998 2.752 1.00 98.31 69 SER A O 1
ATOM 486 N N . LEU A 1 70 ? 5.121 3.708 4.308 1.00 98.31 70 LEU A N 1
ATOM 487 C CA . LEU A 1 70 ? 5.314 2.434 3.609 1.00 98.31 70 LEU A CA 1
ATOM 488 C C . LEU A 1 70 ? 4.606 2.410 2.248 1.00 98.31 70 LEU A C 1
ATOM 490 O O . LEU A 1 70 ? 5.190 1.990 1.253 1.00 98.31 70 LEU A O 1
ATOM 494 N N . CYS A 1 71 ? 3.376 2.925 2.176 1.00 97.75 71 CYS A N 1
ATOM 495 C CA . CYS A 1 71 ? 2.617 3.017 0.930 1.00 97.75 71 CYS A CA 1
ATOM 496 C C . CYS A 1 71 ? 3.320 3.906 -0.114 1.00 97.75 71 CYS A C 1
ATOM 498 O O . CYS A 1 71 ? 3.370 3.558 -1.292 1.00 97.75 71 CYS A O 1
ATOM 500 N N . ARG A 1 72 ? 3.939 5.014 0.316 1.00 97.94 72 ARG A N 1
ATOM 501 C CA . ARG A 1 72 ? 4.737 5.891 -0.559 1.00 97.94 72 ARG A CA 1
ATOM 502 C C . ARG A 1 72 ? 6.025 5.243 -1.048 1.00 97.94 72 ARG A C 1
ATOM 504 O O . ARG A 1 72 ? 6.380 5.427 -2.207 1.00 97.94 72 ARG A O 1
ATOM 511 N N . MET A 1 73 ? 6.707 4.489 -0.190 1.00 97.75 73 MET A N 1
ATOM 512 C CA . MET A 1 73 ? 7.883 3.713 -0.594 1.00 97.75 73 MET A CA 1
ATOM 513 C C . MET A 1 73 ? 7.495 2.657 -1.638 1.00 97.75 73 MET A C 1
ATOM 515 O O . MET A 1 73 ? 8.109 2.585 -2.696 1.00 97.75 73 MET A O 1
ATOM 519 N N . ALA A 1 74 ? 6.396 1.933 -1.409 1.00 96.56 74 ALA A N 1
ATOM 520 C CA . ALA A 1 74 ? 5.875 0.957 -2.362 1.00 96.56 74 ALA A CA 1
ATOM 521 C C . ALA A 1 74 ? 5.497 1.583 -3.716 1.00 96.56 74 ALA A C 1
ATOM 523 O O . ALA A 1 74 ? 5.710 0.975 -4.764 1.00 96.56 74 ALA A O 1
ATOM 524 N N . LEU A 1 75 ? 4.946 2.803 -3.707 1.00 94.69 75 LEU A N 1
ATOM 525 C CA . LEU A 1 75 ? 4.665 3.568 -4.924 1.00 94.69 75 LEU A CA 1
ATOM 526 C C . LEU A 1 75 ? 5.935 3.886 -5.710 1.00 94.69 75 LEU A C 1
ATOM 528 O O . LEU A 1 75 ? 5.928 3.746 -6.929 1.00 94.69 75 LEU A O 1
ATOM 532 N N . GLN A 1 76 ? 7.005 4.300 -5.030 1.00 94.88 76 GLN A N 1
ATOM 533 C CA . GLN A 1 76 ? 8.289 4.584 -5.673 1.00 94.88 76 GLN A CA 1
ATOM 534 C C . GLN A 1 76 ? 8.884 3.320 -6.300 1.00 94.88 76 GLN A C 1
ATOM 536 O O . GLN A 1 76 ? 9.293 3.361 -7.459 1.00 94.88 76 GLN A O 1
ATOM 541 N N . ASP A 1 77 ? 8.845 2.195 -5.583 1.00 93.19 77 ASP A N 1
ATOM 542 C CA . ASP A 1 77 ? 9.322 0.904 -6.087 1.00 93.19 77 ASP A CA 1
ATOM 543 C C . ASP A 1 77 ? 8.529 0.455 -7.323 1.00 93.19 77 ASP A C 1
ATOM 545 O O . ASP A 1 77 ? 9.105 0.119 -8.354 1.00 93.19 77 ASP A O 1
ATOM 549 N N . ALA A 1 78 ? 7.195 0.514 -7.266 1.00 91.12 78 ALA A N 1
ATOM 550 C CA . ALA A 1 78 ? 6.345 0.116 -8.387 1.00 91.12 78 ALA A CA 1
ATOM 551 C C . ALA A 1 78 ? 6.439 1.074 -9.592 1.00 91.12 78 ALA A C 1
ATOM 553 O O . ALA A 1 78 ? 6.217 0.659 -10.728 1.00 91.12 78 ALA A O 1
ATOM 554 N N . GLN A 1 79 ? 6.756 2.354 -9.366 1.00 91.69 79 GLN A N 1
ATOM 555 C CA . GLN A 1 79 ? 7.012 3.323 -10.436 1.00 91.69 79 GLN A CA 1
ATOM 556 C C . GLN A 1 79 ? 8.366 3.104 -11.109 1.00 91.69 79 GLN A C 1
ATOM 558 O O . GLN A 1 79 ? 8.470 3.328 -12.313 1.00 91.69 79 GLN A O 1
ATOM 563 N N . ALA A 1 80 ? 9.384 2.663 -10.367 1.00 88.12 80 ALA A N 1
ATOM 564 C CA . ALA A 1 80 ? 10.689 2.342 -10.937 1.00 88.12 80 ALA A CA 1
ATOM 565 C C . ALA A 1 80 ? 10.594 1.206 -11.971 1.00 88.12 80 ALA A C 1
ATOM 567 O O . ALA A 1 80 ? 11.288 1.251 -12.979 1.00 88.12 80 ALA A O 1
ATOM 568 N N . ASP A 1 81 ? 9.674 0.257 -11.776 1.00 81.00 81 ASP A N 1
ATOM 569 C CA . ASP A 1 81 ? 9.401 -0.838 -12.720 1.00 81.00 81 ASP A CA 1
ATOM 570 C C . ASP A 1 81 ? 8.657 -0.393 -14.005 1.00 81.00 81 ASP A C 1
ATOM 572 O O . ASP A 1 81 ? 8.475 -1.195 -14.926 1.00 81.00 81 ASP A O 1
ATOM 576 N N . LEU A 1 82 ? 8.188 0.862 -14.077 1.00 81.81 82 LEU A N 1
ATOM 577 C CA . LEU A 1 82 ? 7.483 1.434 -15.237 1.00 81.81 82 LEU A CA 1
ATOM 578 C C . LEU A 1 82 ? 8.371 2.308 -16.141 1.00 81.81 82 LEU A C 1
ATOM 580 O O . LEU A 1 82 ? 7.897 2.726 -17.203 1.00 81.81 82 LEU A O 1
ATOM 584 N N . LEU A 1 83 ? 9.600 2.618 -15.718 1.00 74.31 83 LEU A N 1
ATOM 585 C CA . LEU A 1 83 ? 10.563 3.476 -16.423 1.00 74.31 83 LEU A CA 1
ATOM 586 C C . LEU A 1 83 ? 11.662 2.647 -17.097 1.00 74.31 83 LEU A C 1
ATOM 588 O O . LEU A 1 83 ? 12.068 3.047 -18.212 1.00 74.31 83 LEU A O 1
#

Sequence (83 aa):
MSAADALRVVTLAAQAEMALVRRDAVAGPLLSQAERAAEGMPAGPLLAEAAAMVRGEPDSEAMRQAALSLCRMALQDAQADLL

Mean predicted aligned error: 2.53 Å

pLDDT: mean 94.59, std 4.99, range [70.12, 98.31]

Radius of gyration: 11.49 Å; Cα contacts (8 Å, |Δi|>4): 116; chains: 1; bounding box: 23×23×33 Å

Foldseek 3Di:
DDLVLLVQLLVLLVVLLVCLVVLNPCNLVSLVVSLVSQVVFPLNVLSVQLSVLCVVCVPDPVSSVSSSVSSVVSNVRSVVVND

Nearest PDB structures (foldseek):
  5iji-assembly1_A  TM=4.374E-01  e=5.548E+00  Escherichia coli
  6w2v-assembly2_B  TM=3.348E-01  e=8.182E+00  synthetic construct

Secondary structure (DSSP, 8-state):
--HHHHHHHHHHHHHHHHHHHHT-TTHHHHHHHHHHHTTTSTHHHHHHHHHHHHHH-TT-HHHHHHHHHHHHHHHHHHHHTT-